Protein AF-A0A6M1SKT8-F1 (afdb_monomer_lite)

Sequence (93 aa):
VERADGSTDKDDLRAVIAEGDVCFDGPSGTVCLDPRSQHMSHNIFLAKVDENHEISFPETWENIEPYWLGENGCDLTQNDPSAQYTPSSPPNE

Radius of gyration: 17.03 Å; chains: 1; bounding box: 35×38×43 Å

Foldseek 3Di:
DVQLVPDPDPVSVLVVLLVQAPWDQDPQGIKGAGSFQRDIFGWDFDWDQDPVRDIDGPDIDPGHDPVQLVVLPRGVVVPDPVDDDDPVRTPND

Structure (mmCIF, N/CA/C/O backbone):
data_AF-A0A6M1SKT8-F1
#
_entry.id   AF-A0A6M1SKT8-F1
#
loop_
_atom_site.group_PDB
_atom_site.id
_atom_site.type_symbol
_atom_site.label_atom_id
_atom_site.label_alt_id
_atom_site.label_comp_id
_atom_site.label_asym_id
_atom_site.label_entity_id
_atom_site.label_seq_id
_atom_site.pdbx_PDB_ins_code
_atom_site.Cartn_x
_atom_site.Cartn_y
_atom_site.Cartn_z
_atom_site.occupancy
_atom_site.B_iso_or_equiv
_atom_site.auth_seq_id
_atom_site.auth_comp_id
_atom_site.auth_asym_id
_atom_site.auth_atom_id
_atom_site.pdbx_PDB_model_num
ATOM 1 N N . VAL A 1 1 ? 7.055 -12.634 -7.449 1.00 79.69 1 VAL A N 1
ATOM 2 C CA . VAL A 1 1 ? 7.800 -13.906 -7.596 1.00 79.69 1 VAL A CA 1
ATOM 3 C C . VAL A 1 1 ? 7.119 -14.804 -8.612 1.00 79.69 1 VAL A C 1
ATOM 5 O O . VAL A 1 1 ? 7.690 -14.972 -9.671 1.00 79.69 1 VAL A O 1
ATOM 8 N N . GLU A 1 2 ? 5.894 -15.297 -8.391 1.00 91.56 2 GLU A N 1
ATOM 9 C CA . GLU A 1 2 ? 5.192 -16.106 -9.415 1.00 91.56 2 GLU A CA 1
ATOM 10 C C . GLU A 1 2 ? 4.975 -15.339 -10.727 1.00 91.56 2 GLU A C 1
ATOM 12 O O . GLU A 1 2 ? 5.339 -15.826 -11.787 1.00 91.56 2 GLU A O 1
ATOM 17 N N . ARG A 1 3 ? 4.499 -14.089 -10.639 1.00 93.12 3 ARG A N 1
ATOM 18 C CA . ARG A 1 3 ? 4.387 -13.163 -11.784 1.00 93.12 3 ARG A CA 1
ATOM 19 C C . ARG A 1 3 ? 5.730 -12.763 -12.419 1.00 93.12 3 ARG A C 1
ATOM 21 O O . ARG A 1 3 ? 5.729 -12.156 -13.475 1.00 93.12 3 ARG A O 1
ATOM 28 N N . ALA A 1 4 ? 6.847 -13.068 -11.760 1.00 94.62 4 ALA A N 1
ATOM 29 C CA . ALA A 1 4 ? 8.206 -12.797 -12.230 1.00 94.62 4 ALA A CA 1
ATOM 30 C C . ALA A 1 4 ? 8.944 -14.112 -12.555 1.00 94.62 4 ALA A C 1
ATOM 32 O O . ALA A 1 4 ? 10.144 -14.217 -12.321 1.00 94.62 4 ALA A O 1
ATOM 33 N N . ASP A 1 5 ? 8.215 -15.155 -12.972 1.00 94.94 5 ASP A N 1
ATOM 34 C CA . ASP A 1 5 ? 8.752 -16.478 -13.337 1.00 94.94 5 ASP A CA 1
ATOM 35 C C . ASP A 1 5 ? 9.639 -17.137 -12.261 1.00 94.94 5 ASP A C 1
ATOM 37 O O . ASP A 1 5 ? 10.590 -17.864 -12.543 1.00 94.94 5 ASP A O 1
ATOM 41 N N . GLY A 1 6 ? 9.326 -16.889 -10.988 1.00 95.81 6 GLY A N 1
ATOM 42 C CA . GLY A 1 6 ? 10.088 -17.401 -9.849 1.00 95.81 6 GLY A CA 1
ATOM 43 C C . GLY A 1 6 ? 11.305 -16.557 -9.462 1.00 95.81 6 GLY A C 1
ATOM 44 O O . GLY A 1 6 ? 11.968 -16.890 -8.480 1.00 95.81 6 GLY A O 1
ATOM 45 N N . SER A 1 7 ? 11.581 -15.458 -10.168 1.00 96.81 7 SER A N 1
ATOM 46 C CA . SER A 1 7 ? 12.680 -14.548 -9.846 1.00 96.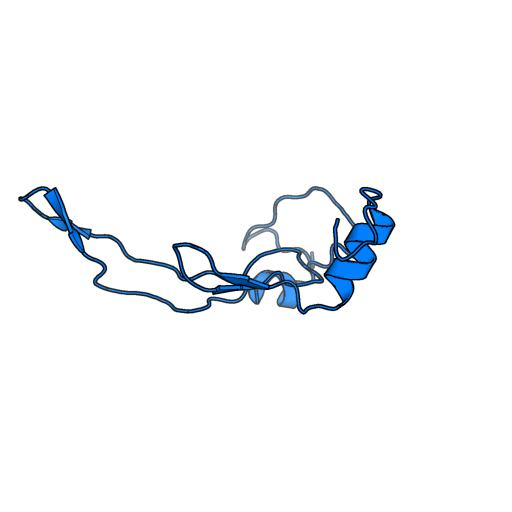81 7 SER A CA 1
ATOM 47 C C . SER A 1 7 ? 12.423 -13.752 -8.561 1.00 96.81 7 SER A C 1
ATOM 49 O O . SER A 1 7 ? 11.291 -13.371 -8.224 1.00 96.81 7 SER A O 1
ATOM 51 N N . THR A 1 8 ? 13.514 -13.493 -7.842 1.00 95.75 8 THR A N 1
ATOM 52 C CA . THR A 1 8 ? 13.587 -12.573 -6.699 1.00 95.75 8 THR A CA 1
ATOM 53 C C . THR A 1 8 ? 14.495 -11.379 -6.982 1.00 95.75 8 THR A C 1
ATOM 55 O O . THR A 1 8 ? 14.756 -10.587 -6.075 1.00 95.75 8 THR A O 1
ATOM 58 N N . ASP A 1 9 ? 15.000 -11.251 -8.211 1.00 96.62 9 ASP A N 1
ATOM 59 C CA . ASP A 1 9 ? 15.838 -10.127 -8.598 1.00 96.62 9 ASP A CA 1
ATOM 60 C C . ASP A 1 9 ? 15.008 -8.843 -8.631 1.00 96.62 9 ASP A C 1
ATOM 62 O O . ASP A 1 9 ? 13.853 -8.806 -9.061 1.00 96.62 9 ASP A O 1
ATOM 66 N N . LYS A 1 10 ? 15.606 -7.760 -8.130 1.00 91.25 10 LYS A N 1
ATOM 67 C CA . LYS A 1 10 ? 14.908 -6.485 -7.933 1.00 91.25 10 LYS A CA 1
ATOM 68 C C . LYS A 1 10 ? 14.321 -5.940 -9.234 1.00 91.25 10 LYS A C 1
ATOM 70 O O . LYS A 1 10 ? 13.218 -5.400 -9.212 1.00 91.25 10 LYS A O 1
ATOM 75 N N . ASP A 1 11 ? 15.055 -6.058 -10.334 1.00 93.31 11 ASP A N 1
ATOM 76 C CA . ASP A 1 11 ? 14.652 -5.485 -11.618 1.00 93.31 11 ASP A CA 1
ATOM 77 C C . ASP A 1 11 ? 13.465 -6.250 -12.221 1.00 93.31 11 ASP A C 1
ATOM 79 O O . ASP A 1 11 ? 12.513 -5.622 -12.682 1.00 93.31 11 ASP A O 1
ATOM 83 N N . ASP A 1 12 ? 13.444 -7.579 -12.090 1.00 95.50 12 ASP A N 1
ATOM 84 C CA . ASP A 1 12 ? 12.318 -8.413 -12.523 1.00 95.50 12 ASP A CA 1
ATOM 85 C C . ASP A 1 12 ? 11.053 -8.104 -11.712 1.00 95.50 12 ASP A C 1
ATOM 87 O O . ASP A 1 12 ? 9.965 -7.927 -12.259 1.00 95.50 12 ASP A O 1
ATOM 91 N N . LEU A 1 13 ? 11.190 -7.968 -10.389 1.00 93.69 13 LEU A N 1
ATOM 92 C CA . LEU A 1 13 ? 10.067 -7.601 -9.524 1.00 93.69 13 LEU A CA 1
ATOM 93 C C . LEU A 1 13 ? 9.554 -6.184 -9.819 1.00 93.69 13 LEU A C 1
ATOM 95 O O . LEU A 1 13 ? 8.346 -5.949 -9.782 1.00 93.69 13 LEU A O 1
ATOM 99 N N . ARG A 1 14 ? 10.449 -5.240 -10.132 1.00 92.31 14 ARG A N 1
ATOM 100 C CA . ARG A 1 14 ? 10.074 -3.873 -10.519 1.00 92.31 14 ARG A CA 1
ATOM 101 C C . ARG A 1 14 ? 9.349 -3.828 -11.856 1.00 92.31 14 ARG A C 1
ATOM 103 O O . ARG A 1 14 ? 8.412 -3.046 -11.974 1.00 92.31 14 ARG A O 1
ATOM 110 N N . ALA A 1 15 ? 9.733 -4.663 -12.820 1.00 93.50 15 ALA A N 1
ATOM 111 C CA . ALA A 1 15 ? 9.026 -4.771 -14.092 1.00 93.50 15 ALA A CA 1
ATOM 112 C C . ALA A 1 15 ? 7.564 -5.193 -13.881 1.00 93.50 15 ALA A C 1
ATOM 114 O O . ALA A 1 15 ? 6.668 -4.551 -14.419 1.00 93.50 15 ALA A O 1
ATOM 115 N N . VAL A 1 16 ? 7.324 -6.182 -13.012 1.00 94.56 16 VAL A N 1
ATOM 116 C CA . VAL A 1 16 ? 5.964 -6.603 -12.635 1.00 94.56 16 VAL A CA 1
ATOM 117 C C . VAL A 1 16 ? 5.197 -5.480 -11.934 1.00 94.56 16 VAL A C 1
ATOM 119 O O . VAL A 1 16 ? 4.044 -5.225 -12.261 1.00 94.56 16 VAL A O 1
ATOM 122 N N . ILE A 1 17 ? 5.815 -4.784 -10.973 1.00 93.81 17 ILE A N 1
ATOM 123 C CA . ILE A 1 17 ? 5.159 -3.668 -10.267 1.00 93.81 17 ILE A CA 1
ATOM 124 C C . ILE A 1 17 ? 4.776 -2.548 -11.242 1.00 93.81 17 ILE A C 1
ATOM 126 O O . ILE A 1 17 ? 3.697 -1.977 -11.112 1.00 93.81 17 ILE A O 1
ATOM 130 N N . ALA A 1 18 ? 5.621 -2.263 -12.235 1.00 92.50 18 ALA A N 1
ATOM 131 C CA . ALA A 1 18 ? 5.385 -1.220 -13.228 1.00 92.50 18 ALA A CA 1
ATOM 132 C C . ALA A 1 18 ? 4.159 -1.475 -14.128 1.00 92.50 18 ALA A C 1
ATOM 134 O O . ALA A 1 18 ? 3.675 -0.528 -14.747 1.00 92.50 18 ALA A O 1
ATOM 135 N N . GLU A 1 19 ? 3.627 -2.704 -14.179 1.00 94.38 19 GLU A N 1
ATOM 136 C CA . GLU A 1 19 ? 2.365 -3.021 -14.868 1.00 94.38 19 GLU A CA 1
ATOM 137 C C . GLU A 1 19 ? 1.157 -2.311 -14.224 1.00 94.38 19 GLU A C 1
ATOM 139 O O . GLU A 1 19 ? 0.157 -2.071 -14.898 1.00 94.38 19 GLU A O 1
ATOM 144 N N . GLY A 1 20 ? 1.265 -1.908 -12.950 1.00 92.69 20 GLY A N 1
ATOM 145 C CA . GLY A 1 20 ? 0.284 -1.053 -12.272 1.00 92.69 20 GLY A CA 1
ATOM 146 C C . GLY A 1 20 ? -1.012 -1.750 -11.849 1.00 92.69 20 GLY A C 1
ATOM 147 O O . GLY A 1 20 ? -1.973 -1.082 -11.483 1.00 92.69 20 GLY A O 1
ATOM 148 N N . ASP A 1 21 ? -1.051 -3.080 -11.884 1.00 94.56 21 ASP A N 1
ATOM 149 C CA . ASP A 1 21 ? -2.220 -3.910 -11.561 1.00 94.56 21 ASP A CA 1
ATOM 150 C C . ASP A 1 21 ? -1.986 -4.808 -10.327 1.00 94.56 21 ASP A C 1
ATOM 152 O O . ASP A 1 21 ? -2.686 -5.798 -10.098 1.00 94.56 21 ASP A O 1
ATOM 156 N N . VAL A 1 22 ? -0.962 -4.495 -9.528 1.00 94.50 22 VAL A N 1
ATOM 157 C CA . VAL A 1 22 ? -0.654 -5.229 -8.298 1.00 94.50 22 VAL A CA 1
ATOM 158 C C . VAL A 1 22 ? -1.682 -4.856 -7.229 1.00 94.50 22 VAL A C 1
ATOM 160 O O . VAL A 1 22 ? -1.496 -3.909 -6.467 1.00 94.50 22 VAL A O 1
ATOM 163 N N . CYS A 1 23 ? -2.759 -5.634 -7.166 1.00 94.75 23 CYS A N 1
ATOM 164 C CA . CYS A 1 23 ? -3.800 -5.543 -6.148 1.00 94.75 23 CYS A CA 1
ATOM 165 C C . CYS A 1 23 ? -4.009 -6.893 -5.457 1.00 94.75 23 CYS A C 1
ATOM 167 O O . CYS A 1 23 ? -3.830 -7.950 -6.067 1.00 94.75 23 CYS A O 1
ATOM 169 N N . PHE A 1 24 ? -4.414 -6.867 -4.190 1.00 92.81 24 PHE A N 1
ATOM 170 C CA . PHE A 1 24 ? -4.768 -8.076 -3.452 1.00 92.81 24 PHE A CA 1
ATOM 171 C C . PHE A 1 24 ? -5.884 -7.834 -2.441 1.00 92.81 24 PHE A C 1
ATOM 173 O O . PHE A 1 24 ? -6.016 -6.747 -1.878 1.00 92.81 24 PHE A O 1
ATOM 180 N N . ASP A 1 25 ? -6.665 -8.881 -2.185 1.00 94.88 25 ASP A N 1
ATOM 181 C CA . ASP A 1 25 ? -7.727 -8.864 -1.185 1.00 94.88 25 ASP A CA 1
ATOM 182 C C . ASP A 1 25 ? -7.152 -9.182 0.196 1.00 94.88 25 ASP A C 1
ATOM 184 O O . ASP A 1 25 ? -6.616 -10.268 0.435 1.00 94.88 25 ASP A O 1
ATOM 188 N N . GLY A 1 26 ? -7.249 -8.217 1.110 1.00 90.44 26 GLY A N 1
ATOM 189 C CA . GLY A 1 26 ? -6.819 -8.352 2.496 1.00 90.44 26 GLY A CA 1
ATOM 190 C C . GLY A 1 26 ? -7.981 -8.266 3.492 1.00 90.44 26 GLY A C 1
ATOM 191 O O . GLY A 1 26 ? -9.112 -7.947 3.123 1.00 90.44 26 GLY A O 1
ATOM 192 N N . PRO A 1 27 ? -7.715 -8.489 4.794 1.00 91.12 27 PRO A N 1
ATOM 193 C CA . PRO A 1 27 ? -8.727 -8.357 5.847 1.00 91.12 27 PRO A CA 1
ATOM 194 C C . PRO A 1 27 ? -9.359 -6.961 5.933 1.00 91.12 27 PRO A C 1
ATOM 196 O O . PRO A 1 27 ? -10.478 -6.821 6.412 1.00 91.12 27 PRO A O 1
ATOM 199 N N . SER A 1 28 ? -8.636 -5.932 5.484 1.00 88.56 28 SER A N 1
ATOM 200 C CA . SER A 1 28 ? -9.096 -4.543 5.430 1.00 88.56 28 SER A CA 1
ATOM 201 C C . SER A 1 28 ? -9.835 -4.188 4.137 1.00 88.56 28 SER A C 1
ATOM 203 O O . SER A 1 28 ? -10.183 -3.026 3.971 1.00 88.56 28 SER A O 1
ATOM 205 N N . GLY A 1 29 ? -10.051 -5.141 3.226 1.00 91.50 29 GLY A N 1
ATOM 206 C CA . GLY A 1 29 ? -10.524 -4.897 1.862 1.00 91.50 29 GLY A CA 1
ATOM 207 C C . GLY A 1 29 ? -9.412 -5.045 0.820 1.00 91.50 29 GLY A C 1
ATOM 208 O O . GLY A 1 29 ? -8.284 -5.433 1.141 1.00 91.50 29 GLY A O 1
ATOM 209 N N . THR A 1 30 ? -9.747 -4.762 -0.437 1.00 94.75 30 THR A N 1
ATOM 210 C CA . THR A 1 30 ? -8.792 -4.769 -1.550 1.00 94.75 30 THR A CA 1
ATOM 211 C C . THR A 1 30 ? -7.824 -3.600 -1.417 1.00 94.75 30 THR A C 1
ATOM 213 O O . THR A 1 30 ? -8.232 -2.468 -1.166 1.00 94.75 30 THR A O 1
ATOM 216 N N . VAL A 1 31 ? -6.539 -3.875 -1.603 1.00 95.06 31 VAL A N 1
ATOM 217 C CA . VAL A 1 31 ? -5.473 -2.873 -1.577 1.00 95.06 31 VAL A CA 1
ATOM 218 C C . VAL A 1 31 ? -4.661 -2.978 -2.859 1.00 95.06 31 VAL A C 1
ATOM 220 O O . VAL A 1 31 ? -4.376 -4.080 -3.330 1.00 95.06 31 VAL A O 1
ATOM 223 N N . CYS A 1 32 ? -4.301 -1.835 -3.429 1.00 95.25 32 CYS A N 1
ATOM 224 C CA . CYS A 1 32 ? -3.550 -1.749 -4.677 1.00 95.25 32 CYS A CA 1
ATOM 225 C C . CYS A 1 32 ? -2.261 -0.964 -4.466 1.00 95.25 32 CYS A C 1
ATOM 227 O O . CYS A 1 32 ? -2.235 0.009 -3.717 1.00 95.25 32 CYS A O 1
ATOM 229 N N . LEU A 1 33 ? -1.186 -1.389 -5.119 1.00 94.31 33 LEU A N 1
ATOM 230 C CA . LEU A 1 33 ? 0.108 -0.721 -5.080 1.00 94.31 33 LEU A CA 1
ATOM 231 C C . LEU A 1 33 ? 0.195 0.316 -6.206 1.00 94.31 33 LEU A C 1
ATOM 233 O O . LEU A 1 33 ? 0.058 -0.035 -7.376 1.00 94.31 33 LEU A O 1
ATOM 237 N N . ASP A 1 34 ? 0.488 1.571 -5.870 1.00 94.12 34 ASP A N 1
ATOM 238 C CA . ASP A 1 34 ? 0.846 2.578 -6.868 1.00 94.12 34 ASP A CA 1
ATOM 239 C C . ASP A 1 34 ? 2.250 2.278 -7.431 1.00 94.12 34 ASP A C 1
ATOM 241 O O . ASP A 1 34 ? 3.216 2.211 -6.664 1.00 94.12 34 ASP A O 1
ATOM 245 N N . PRO A 1 35 ? 2.414 2.107 -8.755 1.00 93.50 35 PRO A N 1
ATOM 246 C CA . PRO A 1 35 ? 3.678 1.655 -9.337 1.00 93.50 35 PRO A CA 1
ATOM 247 C C . PRO A 1 35 ? 4.835 2.650 -9.167 1.00 93.50 35 PRO A C 1
ATOM 249 O O . PRO A 1 35 ? 5.996 2.239 -9.198 1.00 93.50 35 PRO A O 1
ATOM 252 N N . ARG A 1 36 ? 4.544 3.949 -8.992 1.00 91.25 36 ARG A N 1
ATOM 253 C CA . ARG A 1 36 ? 5.558 5.014 -8.915 1.00 91.25 36 ARG A CA 1
ATOM 254 C C . ARG A 1 36 ? 6.058 5.237 -7.495 1.00 91.25 36 ARG A C 1
ATOM 256 O O . ARG A 1 36 ? 7.250 5.124 -7.229 1.00 91.25 36 ARG A O 1
ATOM 263 N N . SER A 1 37 ? 5.149 5.546 -6.580 1.00 91.69 37 SER A N 1
ATOM 264 C CA . SER A 1 37 ? 5.450 5.835 -5.175 1.00 91.69 37 SER A CA 1
ATOM 265 C C . SER A 1 37 ? 5.612 4.575 -4.325 1.00 91.69 37 SER A C 1
ATOM 267 O O . SER A 1 37 ? 6.090 4.663 -3.192 1.00 91.69 37 SER A O 1
ATOM 269 N N . GLN A 1 38 ? 5.176 3.418 -4.844 1.00 90.94 38 GLN A N 1
A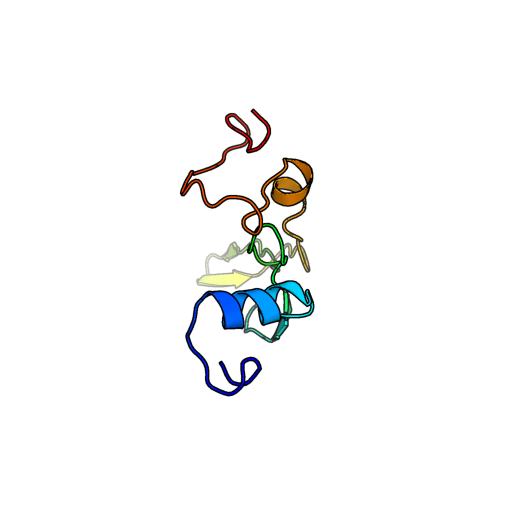TOM 270 C CA . GLN A 1 38 ? 5.124 2.126 -4.148 1.00 90.94 38 GLN A CA 1
ATOM 271 C C . GLN A 1 38 ? 4.377 2.180 -2.807 1.00 90.94 38 GLN A C 1
ATOM 273 O O . GLN A 1 38 ? 4.566 1.327 -1.940 1.00 90.94 38 GLN A O 1
ATOM 278 N N . HIS A 1 39 ? 3.514 3.181 -2.638 1.00 92.75 39 HIS A N 1
ATOM 279 C CA . HIS A 1 39 ? 2.542 3.232 -1.561 1.00 92.75 39 HIS A CA 1
ATOM 280 C C . HIS A 1 39 ? 1.273 2.501 -1.972 1.00 92.75 39 HIS A C 1
ATOM 282 O O . HIS A 1 39 ? 0.996 2.293 -3.152 1.00 92.75 39 HIS A O 1
ATOM 288 N N . MET A 1 40 ? 0.505 2.097 -0.973 1.00 92.94 40 MET A N 1
ATOM 289 C CA . MET A 1 40 ? -0.689 1.300 -1.174 1.00 92.94 40 MET A CA 1
ATOM 290 C C . MET A 1 40 ? -1.947 2.131 -0.966 1.00 92.94 40 MET A C 1
ATOM 292 O O . MET A 1 40 ? -1.966 3.043 -0.137 1.00 92.94 40 MET A O 1
ATOM 296 N N . SER A 1 41 ? -3.003 1.795 -1.702 1.00 94.62 41 SER A N 1
ATOM 297 C CA . SER A 1 41 ? -4.344 2.229 -1.348 1.00 94.62 41 SER A CA 1
ATOM 298 C C . SER A 1 41 ? -4.820 1.488 -0.102 1.00 94.62 41 SER A C 1
ATOM 300 O O . SER A 1 41 ? -4.479 0.322 0.120 1.00 94.62 41 SER A O 1
ATOM 302 N N . HIS A 1 42 ? -5.597 2.172 0.734 1.00 94.56 42 HIS A N 1
ATOM 303 C CA . HIS A 1 42 ? -6.094 1.607 1.983 1.00 94.56 42 HIS A CA 1
ATOM 304 C C . HIS A 1 42 ? -7.520 2.043 2.282 1.00 94.56 42 HIS A C 1
ATOM 306 O O . HIS A 1 42 ? -7.890 3.198 2.083 1.00 94.56 42 HIS A O 1
ATOM 312 N N . ASN A 1 43 ? -8.276 1.137 2.895 1.00 95.56 43 ASN A N 1
ATOM 313 C CA . ASN A 1 43 ? -9.430 1.521 3.690 1.00 95.56 43 ASN A CA 1
ATOM 314 C C . ASN A 1 43 ? -8.941 2.075 5.032 1.00 95.56 43 ASN A C 1
ATOM 316 O O . ASN A 1 43 ? -8.179 1.414 5.744 1.00 95.56 43 ASN A O 1
ATOM 320 N N . ILE A 1 44 ? -9.366 3.289 5.377 1.00 95.06 44 ILE A N 1
ATOM 321 C CA . ILE A 1 44 ? -9.063 3.915 6.665 1.00 95.06 44 ILE A CA 1
ATOM 322 C C . ILE A 1 44 ? -10.300 3.803 7.548 1.00 95.06 44 ILE A C 1
ATOM 324 O O . ILE A 1 44 ? -11.391 4.217 7.163 1.00 95.06 44 ILE A O 1
ATOM 328 N N . PHE A 1 45 ? -10.120 3.276 8.754 1.00 95.56 45 PHE A N 1
ATOM 329 C CA . PHE A 1 45 ? -11.205 3.047 9.701 1.00 95.56 45 PHE A CA 1
ATOM 330 C C . PHE A 1 45 ? -11.058 3.963 10.911 1.00 95.56 45 PHE A C 1
ATOM 332 O O . PHE A 1 45 ? -10.019 3.963 11.577 1.00 95.56 45 PHE A O 1
ATOM 339 N N . LEU A 1 46 ? -12.116 4.694 11.256 1.00 97.25 46 LEU A N 1
ATOM 340 C CA . LEU A 1 46 ? -12.210 5.332 12.563 1.00 97.25 46 LEU A CA 1
ATOM 341 C C . LEU A 1 46 ? -12.767 4.313 13.555 1.00 97.25 46 LEU A C 1
ATOM 343 O O . LEU A 1 46 ? -13.970 4.079 13.587 1.00 97.25 46 LEU A O 1
ATOM 347 N N . ALA A 1 47 ? -11.901 3.705 14.363 1.00 96.81 47 ALA A N 1
ATOM 348 C CA . ALA A 1 47 ? -12.317 2.757 15.393 1.00 96.81 47 ALA A CA 1
ATOM 349 C C . ALA A 1 47 ? -12.713 3.475 16.694 1.00 96.81 47 ALA A C 1
ATOM 351 O O . ALA A 1 47 ? -12.001 4.357 17.178 1.00 96.81 47 ALA A O 1
ATOM 352 N N . LYS A 1 48 ? -13.822 3.051 17.301 1.00 97.94 48 LYS A N 1
ATOM 353 C CA . LYS A 1 48 ? -14.281 3.488 18.623 1.00 97.94 48 LYS A CA 1
ATOM 354 C C . LYS A 1 48 ? -14.500 2.270 19.513 1.00 97.94 48 LYS A C 1
ATOM 356 O O . LYS A 1 48 ? -15.236 1.365 19.132 1.00 97.94 48 LYS A O 1
ATOM 361 N N . VAL A 1 49 ? -13.916 2.298 20.708 1.00 98.25 49 VAL A N 1
ATOM 362 C CA . VAL A 1 49 ? -14.194 1.331 21.778 1.00 98.25 49 VAL A CA 1
ATOM 363 C C . VAL A 1 49 ? -15.207 1.942 22.742 1.00 98.25 49 VAL A C 1
ATOM 365 O O . VAL A 1 49 ? -15.060 3.110 23.115 1.00 98.25 49 VAL A O 1
ATOM 368 N N . ASP A 1 50 ? -16.241 1.195 23.115 1.00 97.12 50 ASP A N 1
ATOM 369 C CA . ASP A 1 50 ? -17.234 1.637 24.097 1.00 97.12 50 ASP A CA 1
ATOM 370 C C . ASP A 1 50 ? -16.939 1.145 25.531 1.00 97.12 50 ASP A C 1
ATOM 372 O O . ASP A 1 50 ? -15.915 0.517 25.807 1.00 97.12 50 ASP A O 1
ATOM 376 N N . GLU A 1 51 ? -17.832 1.468 26.471 1.00 97.62 51 GLU A N 1
ATOM 377 C CA . GLU A 1 51 ? -17.706 1.093 27.888 1.00 97.62 51 GLU A CA 1
ATOM 378 C C . GLU A 1 51 ? -17.811 -0.418 28.151 1.00 97.62 51 GLU A C 1
ATOM 380 O O . GLU A 1 51 ? -17.339 -0.888 29.185 1.00 97.62 51 GLU A O 1
ATOM 385 N N . ASN A 1 52 ? -18.375 -1.182 27.211 1.00 97.81 52 ASN A N 1
ATOM 386 C CA . ASN A 1 52 ? -18.472 -2.641 27.269 1.00 97.81 52 ASN A CA 1
ATOM 387 C C . ASN A 1 52 ? -17.271 -3.329 26.597 1.00 97.81 52 ASN A C 1
ATOM 389 O O . ASN A 1 52 ? -17.244 -4.555 26.493 1.00 97.81 52 ASN A O 1
ATOM 393 N N . HIS A 1 53 ? -16.268 -2.550 26.173 1.00 96.56 53 HIS A N 1
ATOM 394 C CA . HIS A 1 53 ? -15.117 -2.992 25.384 1.00 96.56 53 HIS A CA 1
ATOM 395 C C . HIS A 1 53 ? -15.489 -3.528 23.992 1.00 96.56 53 HIS A C 1
ATOM 397 O O . HIS A 1 53 ? -14.738 -4.316 23.410 1.00 96.56 53 HIS A O 1
ATOM 403 N N . GLU A 1 54 ? -16.616 -3.091 23.431 1.00 97.94 54 GLU A N 1
ATOM 404 C CA . GLU A 1 54 ? -16.994 -3.415 22.058 1.00 97.94 54 GLU A CA 1
ATOM 405 C C . GLU A 1 54 ? -16.376 -2.413 21.077 1.00 97.94 54 GLU A C 1
ATOM 407 O O . GLU A 1 54 ? -16.300 -1.210 21.341 1.00 97.94 54 GLU A O 1
ATOM 412 N N . ILE A 1 55 ? -15.917 -2.916 19.928 1.00 97.38 55 ILE A N 1
ATOM 413 C CA . ILE A 1 55 ? -15.355 -2.096 18.850 1.00 97.38 55 ILE A CA 1
ATOM 414 C C . ILE A 1 55 ? -16.460 -1.777 17.843 1.00 97.38 55 ILE A C 1
ATOM 416 O O . ILE A 1 55 ? -17.154 -2.666 17.356 1.00 97.38 55 ILE A O 1
ATOM 420 N N . SER A 1 56 ? -16.567 -0.504 17.477 1.00 97.12 56 SER A N 1
ATOM 421 C CA . SER A 1 56 ? -17.398 -0.014 16.377 1.00 97.12 56 SER A CA 1
ATOM 422 C C . SER A 1 56 ? -16.564 0.824 15.409 1.00 97.12 56 SER A C 1
ATOM 424 O O . SER A 1 56 ? -15.550 1.407 15.797 1.00 97.12 56 SER A O 1
ATOM 426 N N . PHE A 1 57 ? -17.005 0.902 14.154 1.00 96.62 57 PHE A N 1
ATOM 427 C CA . PHE A 1 57 ? -16.374 1.707 13.106 1.00 96.62 57 PHE A CA 1
ATOM 428 C C . PHE A 1 57 ? -17.365 2.763 12.600 1.00 96.62 57 PHE A C 1
ATOM 430 O O . PHE A 1 57 ? -18.022 2.545 11.584 1.00 96.62 57 PHE A O 1
ATOM 437 N N . PRO A 1 58 ? -17.563 3.874 13.335 1.00 97.38 58 PRO A N 1
ATO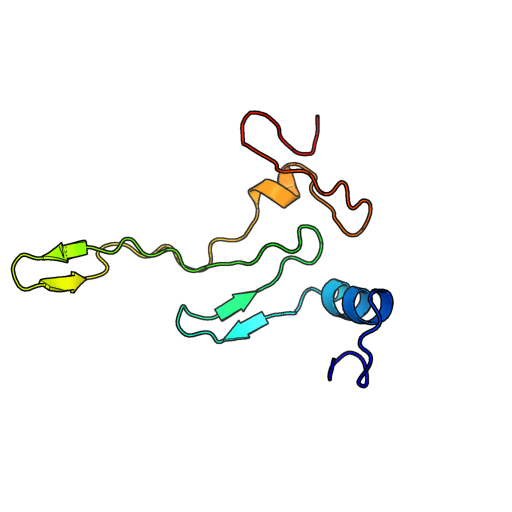M 438 C CA . PRO A 1 58 ? -18.519 4.919 12.959 1.00 97.38 58 PRO A CA 1
ATOM 439 C C . PRO A 1 58 ? -18.231 5.605 11.618 1.00 97.38 58 PRO A C 1
ATOM 441 O O . PRO A 1 58 ? -19.150 6.191 11.059 1.00 97.38 58 PRO A O 1
ATOM 444 N N . GLU A 1 59 ? -16.993 5.554 1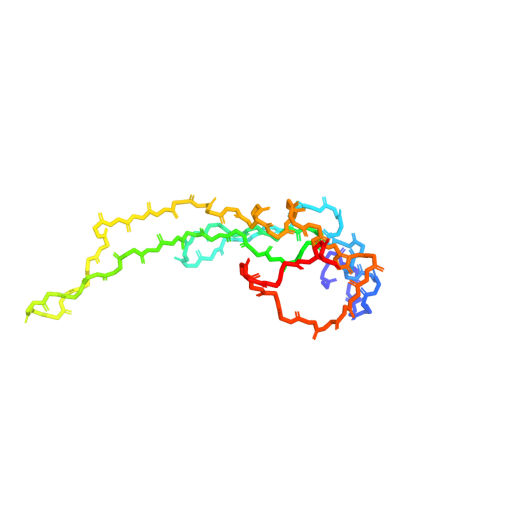1.123 1.00 97.88 59 GLU A N 1
ATOM 445 C CA . GLU A 1 59 ? -16.598 6.125 9.834 1.00 97.88 59 GLU A CA 1
ATOM 446 C C . GLU A 1 59 ? -15.593 5.193 9.151 1.00 97.88 59 GLU A C 1
ATOM 448 O O . GLU A 1 59 ? -14.698 4.642 9.804 1.00 97.88 59 GLU A O 1
ATOM 453 N N . THR A 1 60 ? -1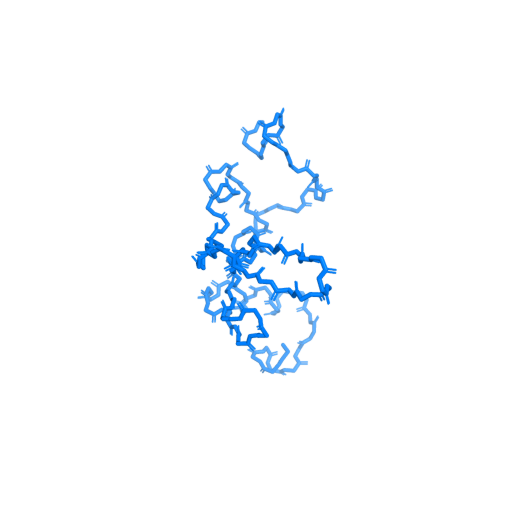5.747 5.014 7.840 1.00 96.56 60 THR A N 1
ATOM 454 C CA . THR A 1 60 ? -14.801 4.283 6.992 1.00 96.56 60 THR A CA 1
ATOM 455 C C . THR A 1 60 ? -14.584 5.067 5.709 1.00 96.56 60 THR A C 1
ATOM 457 O O . THR A 1 60 ? -15.533 5.360 4.984 1.00 96.56 60 THR A O 1
ATOM 460 N N . TRP A 1 61 ? -13.326 5.385 5.426 1.00 96.56 61 TRP A N 1
ATOM 461 C CA . TRP A 1 61 ? -12.912 5.957 4.154 1.00 96.56 61 TRP A CA 1
ATOM 462 C C . TRP A 1 61 ? -12.390 4.834 3.266 1.00 96.56 61 TRP A C 1
ATOM 464 O O . TRP A 1 61 ? -11.314 4.289 3.512 1.00 96.56 61 TRP A O 1
ATOM 474 N N . GLU A 1 62 ? -13.182 4.469 2.266 1.00 94.56 62 GLU A N 1
ATOM 475 C CA . GLU A 1 62 ? -12.883 3.371 1.346 1.00 94.56 62 GLU A CA 1
ATOM 476 C C . GLU A 1 62 ? -11.850 3.790 0.290 1.00 94.56 62 GLU A C 1
ATOM 478 O O . GLU A 1 62 ? -11.943 4.877 -0.282 1.00 94.56 62 GLU A O 1
ATOM 483 N N . ASN A 1 63 ? -10.903 2.895 0.009 1.00 93.00 63 ASN A N 1
ATOM 484 C CA . ASN A 1 63 ? -9.899 2.971 -1.048 1.00 93.00 63 ASN A CA 1
ATOM 485 C C . ASN A 1 63 ? -9.227 4.349 -1.167 1.00 93.00 63 ASN A C 1
ATOM 487 O O . ASN A 1 63 ? -9.204 4.961 -2.234 1.00 93.00 63 ASN A O 1
ATOM 491 N N . ILE A 1 64 ? -8.674 4.847 -0.062 1.00 95.00 64 ILE A N 1
ATOM 492 C CA . ILE A 1 64 ? -7.853 6.054 -0.082 1.00 95.00 64 ILE A CA 1
ATOM 493 C C . ILE A 1 64 ? -6.572 5.760 -0.856 1.00 95.00 64 ILE A C 1
ATOM 495 O O . ILE A 1 64 ? -5.721 4.994 -0.408 1.00 95.00 64 ILE A O 1
ATOM 499 N N . GLU A 1 65 ? -6.460 6.370 -2.031 1.00 92.56 65 GLU A N 1
ATOM 500 C CA . GLU A 1 65 ? -5.303 6.258 -2.915 1.00 92.56 65 GLU A CA 1
ATOM 501 C C . GLU A 1 65 ? -4.119 7.100 -2.405 1.00 92.56 65 GLU A C 1
ATOM 503 O O . GLU A 1 65 ? -4.322 8.136 -1.763 1.00 92.56 65 GLU A O 1
ATOM 508 N N . PRO A 1 66 ? -2.865 6.730 -2.722 1.00 90.44 66 PRO A N 1
ATOM 509 C CA . PRO A 1 66 ? -1.671 7.476 -2.315 1.00 90.44 66 PRO A CA 1
ATOM 510 C C . PRO A 1 66 ? -1.417 8.733 -3.178 1.00 90.44 66 PRO A C 1
ATOM 512 O O . PRO A 1 66 ? -0.276 9.043 -3.527 1.00 90.44 66 PRO A O 1
ATOM 515 N N . TYR A 1 67 ? -2.476 9.479 -3.517 1.00 84.88 67 TYR A N 1
ATOM 516 C CA . TYR A 1 67 ? -2.445 10.577 -4.493 1.00 84.88 67 TYR A CA 1
ATOM 517 C C . TYR A 1 67 ? -1.395 11.646 -4.160 1.00 84.88 67 TYR A C 1
ATOM 519 O O . TYR A 1 67 ? -0.667 12.095 -5.043 1.00 84.88 67 TYR A O 1
ATOM 527 N N . TRP A 1 68 ? -1.254 12.008 -2.879 1.00 87.94 68 TRP A N 1
ATOM 528 C CA . TRP A 1 68 ? -0.383 13.109 -2.462 1.00 87.94 68 TRP A CA 1
ATOM 529 C C . TRP A 1 68 ? 1.082 12.870 -2.842 1.00 87.94 68 TRP A C 1
ATOM 531 O O . TRP A 1 68 ? 1.747 13.790 -3.308 1.00 87.94 68 TRP A O 1
ATOM 541 N N . LEU A 1 69 ? 1.598 11.648 -2.686 1.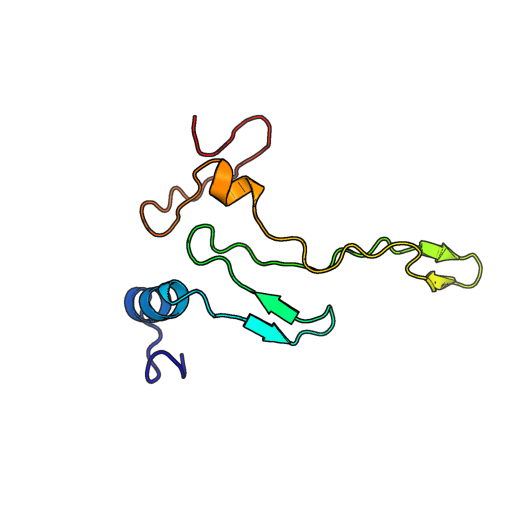00 85.25 69 LEU A N 1
ATOM 542 C CA . LEU A 1 69 ? 2.995 11.351 -3.015 1.00 85.25 69 LEU A CA 1
ATOM 543 C C . LEU A 1 69 ? 3.250 11.424 -4.519 1.00 85.25 69 LEU A C 1
ATOM 545 O O . LEU A 1 69 ? 4.249 12.013 -4.930 1.00 85.25 69 LEU A O 1
ATOM 549 N N . GLY A 1 70 ? 2.341 10.874 -5.326 1.00 82.62 70 GLY A N 1
ATOM 550 C CA . GLY A 1 70 ? 2.431 10.948 -6.783 1.00 82.62 70 GLY A CA 1
ATOM 551 C C . GLY A 1 70 ? 2.343 12.389 -7.294 1.00 82.62 70 GLY A C 1
ATOM 552 O O . GLY A 1 70 ? 3.163 12.809 -8.108 1.00 82.62 70 GLY A O 1
ATOM 553 N N . GLU A 1 71 ? 1.403 13.179 -6.770 1.00 86.56 71 GLU A N 1
ATOM 554 C CA . GLU A 1 71 ? 1.244 14.599 -7.117 1.00 86.56 71 GLU A CA 1
ATOM 555 C C . GLU A 1 71 ? 2.439 15.457 -6.682 1.00 86.56 71 GLU A C 1
ATOM 557 O O . GLU A 1 71 ? 2.806 16.410 -7.369 1.00 86.56 71 GLU A O 1
ATOM 562 N N . ASN A 1 72 ? 3.082 15.104 -5.566 1.00 87.88 72 ASN A N 1
ATOM 563 C CA . ASN A 1 72 ? 4.269 15.795 -5.064 1.00 87.88 72 ASN A CA 1
ATOM 564 C C . ASN A 1 72 ? 5.585 15.185 -5.576 1.00 87.88 72 ASN A C 1
ATOM 566 O O . ASN A 1 72 ? 6.635 15.496 -5.022 1.00 87.88 72 ASN A O 1
ATOM 570 N N . GLY A 1 73 ? 5.534 14.374 -6.641 1.00 86.81 73 GLY A N 1
ATOM 571 C CA . GLY A 1 73 ? 6.691 13.949 -7.438 1.00 86.81 73 GLY A CA 1
ATOM 572 C C . GLY A 1 73 ? 7.515 12.795 -6.881 1.00 86.81 73 GLY A C 1
ATOM 573 O O . GLY A 1 73 ? 8.645 12.584 -7.319 1.00 86.81 73 GLY A O 1
ATOM 574 N N . CYS A 1 74 ? 6.967 12.018 -5.947 1.00 90.00 74 CYS A N 1
ATOM 575 C CA . CYS A 1 74 ? 7.590 10.767 -5.536 1.00 90.00 74 CYS A CA 1
ATOM 576 C C . CYS A 1 74 ? 7.498 9.737 -6.675 1.00 90.00 74 CYS A C 1
ATOM 578 O O . CYS A 1 74 ? 6.419 9.219 -6.971 1.00 90.00 74 CYS A O 1
ATOM 580 N N . ASP A 1 75 ? 8.637 9.428 -7.296 1.00 91.31 75 ASP A N 1
ATOM 581 C CA . ASP A 1 75 ? 8.759 8.372 -8.300 1.00 91.31 75 ASP A CA 1
ATOM 582 C C . ASP A 1 75 ? 10.008 7.516 -8.041 1.00 91.31 75 ASP A C 1
ATOM 584 O O . ASP A 1 75 ? 11.121 7.820 -8.487 1.00 91.31 75 ASP A O 1
ATOM 588 N N . LEU A 1 76 ? 9.801 6.409 -7.324 1.00 89.75 76 LEU A N 1
ATOM 589 C CA . LEU A 1 76 ? 10.848 5.456 -6.952 1.00 89.75 76 LEU A CA 1
ATOM 590 C C . LEU A 1 76 ? 11.364 4.640 -8.144 1.00 89.75 76 LEU A C 1
ATOM 592 O O . LEU A 1 76 ? 12.377 3.944 -8.026 1.00 89.75 76 LEU A O 1
ATOM 596 N N . THR A 1 77 ? 10.699 4.721 -9.302 1.00 87.88 77 THR A N 1
ATOM 597 C CA . THR A 1 77 ? 11.206 4.117 -10.541 1.00 87.88 77 THR A CA 1
ATOM 598 C C . THR A 1 77 ? 12.372 4.916 -11.123 1.00 87.88 77 THR A C 1
ATOM 600 O O . THR A 1 77 ? 13.204 4.350 -11.831 1.00 87.88 77 THR A O 1
ATOM 603 N N . GLN A 1 78 ? 12.471 6.207 -10.788 1.00 88.94 78 GLN A N 1
ATOM 604 C CA . GLN A 1 78 ? 13.521 7.103 -11.273 1.00 88.94 78 GLN A CA 1
ATOM 605 C C . GLN A 1 78 ? 14.662 7.265 -10.266 1.00 88.94 78 GLN A C 1
ATOM 607 O O . GLN A 1 78 ? 15.832 7.233 -10.650 1.00 88.94 78 GLN A O 1
ATOM 612 N N . ASN A 1 79 ? 14.339 7.446 -8.983 1.00 87.31 79 ASN A N 1
ATOM 613 C CA . ASN A 1 79 ? 15.326 7.645 -7.927 1.00 87.31 79 ASN A CA 1
ATOM 614 C C . ASN A 1 79 ? 14.837 7.050 -6.600 1.00 87.31 79 ASN A C 1
ATOM 616 O O . ASN A 1 79 ? 13.673 7.189 -6.249 1.00 87.31 79 ASN A O 1
ATOM 620 N N . ASP A 1 80 ? 15.745 6.440 -5.842 1.00 86.94 80 ASP A N 1
ATOM 621 C CA . ASP A 1 80 ? 15.491 5.899 -4.505 1.00 86.94 80 ASP A CA 1
ATOM 622 C C . ASP A 1 80 ? 16.333 6.679 -3.483 1.00 86.94 80 ASP A C 1
ATOM 624 O O . ASP A 1 80 ? 17.444 6.267 -3.134 1.00 86.94 80 ASP A O 1
ATOM 628 N N . PRO A 1 81 ? 15.850 7.850 -3.033 1.00 88.19 81 PRO A N 1
ATOM 629 C CA . PRO A 1 81 ? 16.607 8.705 -2.129 1.00 88.19 81 PRO A CA 1
ATOM 630 C C . PRO A 1 81 ? 16.650 8.166 -0.695 1.00 88.19 81 PRO A C 1
ATOM 632 O O . PRO A 1 81 ? 17.365 8.735 0.129 1.00 88.19 81 PRO A O 1
ATOM 635 N N . SER A 1 82 ? 15.883 7.111 -0.375 1.00 87.50 82 SER A N 1
ATOM 636 C CA . SER A 1 82 ? 15.728 6.594 0.993 1.00 87.50 82 SER A CA 1
ATOM 637 C C . SER A 1 82 ? 15.401 7.703 2.016 1.00 87.50 82 SER A C 1
ATOM 639 O O . SER A 1 82 ? 15.906 7.709 3.139 1.00 87.50 82 SER A O 1
ATOM 641 N N . ALA A 1 83 ? 14.571 8.670 1.607 1.00 86.50 83 ALA A N 1
ATOM 642 C CA . ALA A 1 83 ? 14.204 9.851 2.383 1.00 86.50 83 ALA A CA 1
ATOM 643 C C . ALA A 1 83 ? 12.779 9.745 2.946 1.00 86.50 83 ALA A C 1
ATOM 645 O O . ALA A 1 83 ? 11.897 9.141 2.338 1.00 86.50 83 ALA A O 1
ATOM 646 N N . GLN A 1 84 ? 12.547 10.373 4.100 1.00 87.06 84 GLN A N 1
ATOM 647 C CA . GLN A 1 84 ? 11.215 10.502 4.689 1.00 87.06 84 GLN A CA 1
ATOM 648 C C . GLN A 1 84 ? 10.591 11.832 4.263 1.00 87.06 84 GLN A C 1
ATOM 650 O O . GLN A 1 84 ? 11.073 12.893 4.655 1.00 87.06 84 GLN A O 1
ATOM 655 N N . TYR A 1 85 ? 9.481 11.771 3.532 1.00 87.31 85 TYR A N 1
ATOM 656 C CA . TYR A 1 85 ? 8.713 12.960 3.167 1.00 87.31 85 TYR A CA 1
ATOM 657 C C . TYR A 1 85 ? 7.692 13.330 4.238 1.00 87.31 85 TYR A C 1
ATOM 659 O O . TYR A 1 85 ? 7.157 12.472 4.948 1.00 87.31 85 TYR A O 1
ATOM 667 N N . THR A 1 86 ? 7.418 14.628 4.338 1.00 88.06 86 THR A N 1
ATOM 668 C CA . THR A 1 86 ? 6.383 15.205 5.205 1.00 88.06 86 THR A CA 1
ATOM 669 C C . THR A 1 86 ? 5.706 16.366 4.477 1.00 88.06 86 THR A C 1
ATOM 671 O O . THR A 1 86 ? 6.288 16.904 3.537 1.00 88.06 86 THR A O 1
ATOM 674 N N . PRO A 1 87 ? 4.527 16.837 4.916 1.00 86.69 87 PRO A N 1
ATOM 675 C CA . PRO A 1 87 ? 3.915 18.028 4.325 1.00 86.69 87 PRO A CA 1
ATOM 676 C C . PRO A 1 87 ? 4.803 19.285 4.352 1.00 86.69 87 PRO A C 1
ATOM 678 O O . PRO A 1 87 ? 4.639 20.163 3.515 1.00 86.69 87 PRO A O 1
ATOM 681 N N . SER A 1 88 ? 5.748 19.376 5.294 1.00 89.94 88 SER A N 1
ATOM 682 C CA . SER A 1 88 ? 6.728 20.468 5.404 1.00 89.94 88 SER A CA 1
ATOM 683 C C . SER A 1 88 ? 8.064 20.194 4.701 1.00 89.94 88 SER A C 1
ATOM 685 O O . SER A 1 88 ? 8.971 21.010 4.804 1.00 89.94 88 SER A O 1
ATOM 687 N N . SER A 1 89 ? 8.217 19.033 4.064 1.00 88.69 89 SER A N 1
ATOM 688 C CA . SER A 1 89 ? 9.387 18.642 3.270 1.00 88.69 89 SER A CA 1
ATOM 689 C C . SER A 1 89 ? 8.924 17.642 2.194 1.00 88.69 89 SER A C 1
ATOM 691 O O . SER A 1 89 ? 9.045 16.423 2.386 1.00 88.69 89 SER A O 1
ATOM 693 N N . PRO A 1 90 ? 8.247 18.134 1.136 1.00 87.88 90 PRO A N 1
ATOM 694 C CA . PRO A 1 90 ? 7.703 17.293 0.074 1.00 87.88 90 PRO A CA 1
ATOM 695 C C . PRO A 1 90 ? 8.790 16.810 -0.911 1.00 87.88 90 PRO A C 1
ATOM 697 O O . PRO A 1 90 ? 9.876 17.380 -0.956 1.00 87.88 90 PRO A O 1
ATOM 700 N N . PRO A 1 91 ? 8.508 15.778 -1.732 1.00 85.56 91 PRO A N 1
ATOM 701 C CA . PRO A 1 91 ? 9.475 15.244 -2.698 1.00 85.56 91 PRO A CA 1
ATOM 702 C C . PRO A 1 91 ? 9.939 16.211 -3.798 1.00 85.56 91 PRO A C 1
ATOM 704 O O . PRO A 1 91 ? 11.040 16.040 -4.309 1.00 85.56 91 PRO A O 1
ATOM 707 N N . ASN A 1 92 ? 9.123 17.207 -4.152 1.00 81.31 92 ASN A N 1
ATOM 708 C CA . ASN A 1 92 ? 9.392 18.185 -5.214 1.00 81.31 92 ASN A CA 1
ATOM 709 C C . ASN A 1 92 ? 10.235 19.410 -4.786 1.00 81.31 92 ASN A C 1
ATOM 711 O O . ASN A 1 92 ? 10.286 20.376 -5.551 1.00 81.31 92 ASN A O 1
ATOM 715 N N . GLU A 1 93 ? 10.837 19.428 -3.589 1.00 60.06 93 GLU A N 1
ATOM 716 C CA . GLU A 1 93 ? 11.768 20.513 -3.202 1.00 60.06 93 GLU A CA 1
ATOM 717 C C . GLU A 1 93 ? 13.151 20.409 -3.857 1.00 60.06 93 GLU A C 1
ATOM 719 O O . GLU A 1 93 ? 13.694 19.285 -3.969 1.00 60.06 93 GLU A O 1
#

Secondary structure (DSSP, 8-state):
-GGGTT---HHHHHHHHHTS--EEEETTEEEEB-TTT--B-EEEEEEEE-TTS-EEEEEEEEEE--HHHHHTT--TTT-------BTTB-TT-

pLDDT: mean 91.96, std 5.29, range [60.06, 98.25]